Protein AF-E9RUF6-F1 (afdb_monomer)

Radius of gyration: 11.42 Å; Cα contacts (8 Å, |Δi|>4): 41; chains: 1; bounding box: 22×20×34 Å

Secondary structure (DSSP, 8-state):
-HHHHHHTT--HHHHHHHHHHH---TTS-HHHHHHTSTT-HHHHHHHHHHHHHHHT-

Sequence (57 aa):
MVEMAKANGVNVYHYLTYLLEKLPDDSMSDNELDQLAPWNEKVKVEIERRAENSNQS

Mean predicted aligned error: 3.09 Å

Foldseek 3Di:
DQVQLVVLVFDSVLLVVVCVVVVDDPVDDPVRVVCSGNNNPVNRVVRVVVVVVVVVD

Solvent-accessible surface area (backbone atoms only — not comparable to full-atom values): 3419 Å² total; per-residue (Å²): 108,67,71,53,16,54,75,54,74,33,61,54,69,54,46,52,52,50,47,64,74,64,59,83,60,91,84,61,50,72,70,60,51,49,61,70,31,51,81,26,67,70,44,41,56,53,38,51,55,53,52,56,58,64,74,75,110

Structure (mmCIF, N/CA/C/O backbone):
data_AF-E9RUF6-F1
#
_entry.id   AF-E9RUF6-F1
#
loop_
_atom_site.group_PDB
_atom_site.id
_atom_site.type_symbol
_atom_site.label_atom_id
_atom_site.label_alt_id
_atom_site.label_comp_id
_atom_site.label_asym_id
_atom_site.label_entity_id
_atom_site.label_seq_id
_atom_site.pdbx_PDB_ins_code
_atom_site.Cartn_x
_atom_site.Cartn_y
_atom_site.Cartn_z
_atom_site.occupancy
_atom_site.B_iso_or_equiv
_atom_site.auth_seq_id
_atom_site.auth_comp_id
_atom_site.auth_asym_id
_atom_site.auth_atom_id
_atom_site.pdbx_PDB_model_num
ATOM 1 N N . MET A 1 1 ? -6.100 -0.607 -8.488 1.00 76.69 1 MET A N 1
ATOM 2 C CA . MET A 1 1 ? -5.447 -0.695 -7.161 1.00 76.69 1 MET A CA 1
ATOM 3 C C . MET A 1 1 ? -6.379 -0.329 -6.007 1.00 76.69 1 MET A C 1
ATOM 5 O O . MET A 1 1 ? -6.515 -1.142 -5.109 1.00 76.69 1 MET A O 1
ATOM 9 N N . VAL A 1 2 ? -7.086 0.811 -6.035 1.00 83.12 2 VAL A N 1
ATOM 10 C CA . VAL A 1 2 ? -8.000 1.227 -4.940 1.00 83.12 2 VAL A CA 1
ATOM 11 C C . VAL A 1 2 ? -9.132 0.230 -4.665 1.00 83.12 2 VAL A C 1
ATOM 13 O O . VAL A 1 2 ? -9.307 -0.206 -3.532 1.00 83.12 2 VAL A O 1
ATOM 16 N N . GLU A 1 3 ? -9.871 -0.180 -5.697 1.00 89.44 3 GLU A N 1
ATOM 17 C CA . GLU A 1 3 ? -10.945 -1.176 -5.536 1.00 89.44 3 GLU A CA 1
ATOM 18 C C . GLU A 1 3 ? -10.402 -2.550 -5.109 1.00 89.44 3 GLU A C 1
ATOM 20 O O . GLU A 1 3 ? -11.026 -3.253 -4.320 1.00 89.44 3 GLU A O 1
ATOM 25 N N . MET A 1 4 ? -9.179 -2.893 -5.533 1.00 91.00 4 MET A N 1
ATOM 26 C CA . MET A 1 4 ? -8.495 -4.113 -5.090 1.00 91.00 4 MET A CA 1
ATOM 27 C C . MET A 1 4 ? -8.105 -4.041 -3.611 1.00 91.00 4 MET A C 1
ATOM 29 O O . MET A 1 4 ? -8.188 -5.050 -2.920 1.00 91.00 4 MET A O 1
ATOM 33 N N . ALA A 1 5 ? -7.717 -2.864 -3.108 1.00 92.00 5 ALA A N 1
ATOM 34 C CA . ALA A 1 5 ? -7.428 -2.663 -1.692 1.00 92.00 5 ALA A CA 1
ATOM 35 C C . ALA A 1 5 ? -8.672 -2.917 -0.833 1.00 92.00 5 ALA A C 1
ATOM 37 O O . ALA A 1 5 ? -8.605 -3.708 0.105 1.00 92.00 5 ALA A O 1
ATOM 38 N N . LYS A 1 6 ? -9.829 -2.361 -1.227 1.00 92.44 6 LYS A N 1
ATOM 39 C CA . LYS A 1 6 ? -11.115 -2.648 -0.566 1.00 92.44 6 LYS A CA 1
ATOM 40 C C . LYS A 1 6 ? -11.444 -4.141 -0.584 1.00 92.44 6 LYS A C 1
ATOM 42 O O . LYS A 1 6 ? -11.777 -4.699 0.456 1.00 92.44 6 LYS A O 1
ATOM 47 N N . ALA A 1 7 ? -11.314 -4.793 -1.742 1.00 94.44 7 ALA A N 1
ATOM 48 C CA . ALA A 1 7 ? -11.596 -6.222 -1.889 1.00 94.44 7 ALA A CA 1
ATOM 49 C C . ALA A 1 7 ? -10.661 -7.119 -1.053 1.00 94.44 7 ALA A C 1
ATOM 51 O O . ALA A 1 7 ? -11.057 -8.209 -0.655 1.00 94.44 7 ALA A O 1
ATOM 52 N N . ASN A 1 8 ? -9.442 -6.654 -0.758 1.00 93.88 8 ASN A N 1
ATOM 53 C CA . ASN A 1 8 ? -8.466 -7.355 0.081 1.00 93.88 8 ASN A CA 1
ATOM 54 C C . ASN A 1 8 ? -8.553 -6.984 1.573 1.00 93.88 8 ASN A C 1
ATOM 56 O O . ASN A 1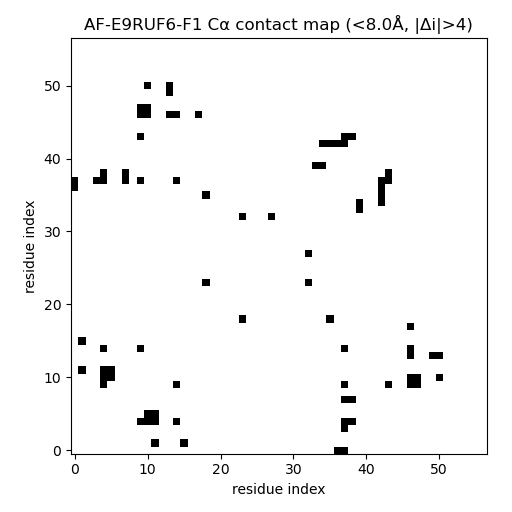 8 ? -7.691 -7.403 2.343 1.00 93.88 8 ASN A O 1
ATOM 60 N N . GLY A 1 9 ? -9.556 -6.200 1.989 1.00 93.75 9 GLY A N 1
ATOM 61 C CA . GLY A 1 9 ? -9.707 -5.762 3.382 1.00 93.75 9 GLY A CA 1
ATOM 62 C C . GLY A 1 9 ? -8.646 -4.756 3.838 1.00 93.75 9 GLY A C 1
ATOM 63 O O . GLY A 1 9 ? -8.477 -4.536 5.033 1.00 93.75 9 GLY A O 1
ATOM 64 N N . VAL A 1 10 ? -7.926 -4.134 2.904 1.00 96.62 10 VAL A N 1
ATOM 65 C CA . VAL A 1 10 ? -6.873 -3.160 3.198 1.00 96.62 10 VAL A CA 1
ATOM 66 C C . VAL A 1 10 ? -7.481 -1.766 3.325 1.00 96.62 10 VAL A C 1
ATOM 68 O O . VAL A 1 10 ? -8.257 -1.331 2.469 1.00 96.62 10 VAL A O 1
ATOM 71 N N . ASN A 1 11 ? -7.096 -1.028 4.371 1.00 96.50 11 ASN A N 1
ATOM 72 C CA . ASN A 1 11 ? -7.517 0.360 4.541 1.00 96.50 11 ASN A CA 1
ATOM 73 C C . ASN A 1 11 ? -7.047 1.215 3.351 1.00 96.50 11 ASN A C 1
ATOM 75 O O . ASN A 1 11 ? -5.852 1.427 3.142 1.00 96.50 11 ASN A O 1
ATOM 79 N N . VAL A 1 12 ? -8.011 1.726 2.582 1.00 96.00 12 VAL A N 1
ATOM 80 C CA . VAL A 1 12 ? -7.762 2.428 1.316 1.00 96.00 12 VAL A CA 1
ATOM 81 C C . VAL A 1 12 ? -6.922 3.685 1.495 1.00 96.00 12 VAL A C 1
ATOM 83 O O . VAL A 1 12 ? -6.033 3.933 0.686 1.00 96.00 12 VAL A O 1
ATOM 86 N N . TYR A 1 13 ? -7.202 4.478 2.531 1.00 96.00 13 TYR A N 1
ATOM 87 C CA . TYR A 1 13 ? -6.496 5.733 2.767 1.00 96.00 13 TYR A CA 1
ATOM 88 C C . TYR A 1 13 ? -5.015 5.470 3.040 1.00 96.00 13 TYR A C 1
ATOM 90 O O . TYR A 1 13 ? -4.151 5.979 2.330 1.00 96.00 13 TYR A O 1
ATOM 98 N N . HIS A 1 14 ? -4.718 4.599 4.006 1.00 97.19 14 HIS A N 1
ATOM 99 C CA . HIS A 1 14 ? -3.337 4.278 4.354 1.00 97.19 14 HIS A CA 1
ATOM 100 C C . HIS A 1 14 ? -2.600 3.557 3.222 1.00 97.19 14 HIS A C 1
ATOM 102 O O . HIS A 1 14 ? -1.405 3.785 3.045 1.00 97.19 14 HIS A O 1
ATOM 108 N N . TYR A 1 15 ? -3.299 2.743 2.425 1.00 97.06 15 TYR A N 1
ATOM 109 C CA . TYR A 1 15 ? -2.716 2.105 1.249 1.00 97.06 15 TYR A CA 1
ATOM 110 C C . TYR A 1 15 ? -2.351 3.105 0.148 1.00 97.06 15 TYR A C 1
ATOM 112 O O . TYR A 1 15 ? -1.269 3.018 -0.425 1.00 97.06 15 TYR A O 1
ATOM 120 N N . LEU A 1 16 ? -3.208 4.095 -0.119 1.00 95.88 16 LEU A N 1
ATOM 121 C CA . LEU A 1 16 ? -2.889 5.176 -1.052 1.00 95.88 16 LEU A CA 1
ATOM 122 C C . LEU A 1 16 ? -1.678 5.982 -0.578 1.00 95.88 16 LEU A C 1
ATOM 124 O O . LEU A 1 16 ? -0.766 6.217 -1.366 1.00 95.88 16 LEU A O 1
ATOM 128 N N . THR A 1 17 ? -1.628 6.339 0.706 1.00 96.19 17 THR A N 1
ATOM 129 C CA . THR A 1 17 ? -0.469 7.028 1.288 1.00 96.19 17 THR A CA 1
ATOM 130 C C . THR A 1 17 ? 0.806 6.193 1.160 1.00 96.19 17 THR A C 1
ATOM 132 O O . THR A 1 17 ? 1.837 6.712 0.747 1.00 96.19 17 THR A O 1
ATOM 135 N N . TYR A 1 18 ? 0.738 4.885 1.425 1.00 96.62 18 TYR A N 1
ATOM 136 C CA . TYR A 1 18 ? 1.867 3.970 1.240 1.00 96.62 18 TYR A CA 1
ATOM 137 C C . TYR A 1 18 ? 2.363 3.933 -0.212 1.00 96.62 18 TYR A C 1
ATOM 139 O O . TYR A 1 18 ? 3.564 4.019 -0.452 1.00 96.62 18 TYR A O 1
ATOM 147 N N . LEU A 1 19 ? 1.459 3.848 -1.193 1.00 95.56 19 LEU A N 1
ATOM 148 C CA . LEU A 1 19 ? 1.849 3.875 -2.605 1.00 95.56 19 LEU A CA 1
ATOM 149 C C . LEU A 1 19 ? 2.502 5.208 -2.988 1.00 95.56 19 LEU A C 1
ATOM 151 O O . LEU A 1 19 ? 3.498 5.207 -3.705 1.00 95.56 19 LEU A O 1
ATOM 155 N N . LEU A 1 20 ? 1.994 6.332 -2.475 1.00 95.62 20 LEU A N 1
ATOM 156 C CA . LEU A 1 20 ? 2.587 7.653 -2.703 1.00 95.62 20 LEU A CA 1
ATOM 157 C C . LEU A 1 20 ? 3.985 7.789 -2.086 1.00 95.62 20 LEU A C 1
ATOM 159 O O . LEU A 1 20 ? 4.821 8.486 -2.646 1.00 95.62 20 LEU A O 1
ATOM 163 N N . GLU A 1 21 ? 4.264 7.117 -0.968 1.00 96.56 21 GLU A N 1
ATOM 164 C CA . GLU A 1 21 ? 5.609 7.067 -0.376 1.00 96.56 21 GLU A CA 1
ATOM 165 C C . GLU A 1 21 ? 6.574 6.189 -1.180 1.00 96.56 21 GLU A C 1
ATOM 167 O O . GLU A 1 21 ? 7.772 6.466 -1.227 1.00 96.56 21 GLU A O 1
ATOM 172 N N . LYS A 1 22 ? 6.071 5.104 -1.781 1.00 94.38 22 LYS A N 1
ATOM 173 C CA . LYS A 1 22 ? 6.876 4.166 -2.578 1.00 94.38 22 LYS A CA 1
ATOM 174 C C . LYS A 1 22 ? 7.121 4.638 -4.006 1.00 94.38 22 LYS A C 1
ATOM 176 O O . LYS A 1 22 ? 8.073 4.160 -4.609 1.00 94.38 22 LYS A O 1
ATOM 181 N N . LEU A 1 23 ? 6.295 5.561 -4.503 1.00 94.88 23 LEU A N 1
ATOM 182 C CA . LEU A 1 23 ? 6.377 6.161 -5.837 1.00 94.88 23 LEU A CA 1
ATOM 183 C C . LEU A 1 23 ? 6.573 5.123 -6.951 1.00 94.88 23 LEU A C 1
ATOM 185 O O . LEU A 1 23 ? 7.573 5.186 -7.664 1.00 94.88 23 LEU A O 1
ATOM 189 N N . PRO A 1 24 ? 5.651 4.154 -7.111 1.00 92.50 24 PRO A N 1
ATOM 190 C CA . PRO A 1 24 ? 5.798 3.204 -8.185 1.00 92.50 24 PRO A CA 1
ATOM 191 C C . PRO A 1 24 ? 5.669 3.848 -9.560 1.00 92.50 24 PRO A C 1
ATOM 193 O O . PRO A 1 24 ? 4.745 4.626 -9.798 1.00 92.50 24 PRO A O 1
ATOM 196 N N . ASP A 1 25 ? 6.597 3.496 -10.446 1.00 93.94 25 ASP A N 1
ATOM 197 C CA . ASP A 1 25 ? 6.692 4.002 -11.811 1.00 93.94 25 ASP A CA 1
ATOM 198 C C . ASP A 1 25 ? 6.700 2.863 -12.845 1.00 93.94 25 ASP A C 1
ATOM 200 O O . ASP A 1 25 ? 6.583 1.682 -12.510 1.00 93.94 25 ASP A O 1
ATOM 204 N N . ASP A 1 26 ? 6.778 3.239 -14.118 1.00 93.56 26 ASP A N 1
ATOM 205 C CA . ASP A 1 26 ? 6.751 2.336 -15.267 1.00 93.56 26 ASP A CA 1
ATOM 206 C C . ASP A 1 26 ? 8.064 1.570 -15.492 1.00 93.56 26 ASP A C 1
ATOM 208 O O . ASP A 1 26 ? 8.108 0.678 -16.340 1.00 93.56 26 ASP A O 1
ATOM 212 N N . SER A 1 27 ? 9.123 1.883 -14.738 1.00 95.75 27 SER A N 1
ATOM 213 C CA . SER A 1 27 ? 10.407 1.184 -14.813 1.00 95.75 27 SER A CA 1
ATOM 214 C C . SER A 1 27 ? 10.467 -0.063 -13.925 1.00 95.75 27 SER A C 1
ATOM 216 O O . SER A 1 27 ? 11.309 -0.935 -14.153 1.00 95.75 27 SER A O 1
ATOM 218 N N . MET A 1 28 ? 9.572 -0.174 -12.937 1.00 95.94 28 MET A N 1
ATOM 219 C CA . MET A 1 28 ? 9.499 -1.337 -12.056 1.00 95.94 28 MET A CA 1
ATOM 220 C C . MET A 1 28 ? 8.972 -2.583 -12.766 1.00 95.94 28 MET A C 1
ATOM 222 O O . MET A 1 28 ? 8.027 -2.538 -13.551 1.00 95.94 28 MET A O 1
ATOM 226 N N . SER A 1 29 ? 9.553 -3.732 -12.424 1.00 96.69 29 SER A N 1
ATOM 227 C CA . SER A 1 29 ? 9.080 -5.029 -12.901 1.00 96.69 29 SER A CA 1
ATOM 228 C C . SER A 1 29 ? 7.760 -5.444 -12.245 1.00 96.69 29 SER A C 1
ATOM 230 O O . SER A 1 29 ? 7.446 -5.045 -11.121 1.00 96.69 29 SER A O 1
ATOM 232 N N . ASP A 1 30 ? 7.023 -6.348 -12.896 1.00 94.50 30 ASP A N 1
ATOM 233 C CA . ASP A 1 30 ? 5.787 -6.920 -12.344 1.00 94.50 30 ASP A CA 1
ATOM 234 C C . ASP A 1 30 ? 5.992 -7.535 -10.953 1.00 94.50 30 ASP A C 1
ATOM 236 O O . ASP A 1 30 ? 5.133 -7.416 -10.084 1.00 94.50 30 ASP A O 1
ATOM 240 N N . ASN A 1 31 ? 7.147 -8.164 -10.711 1.00 95.75 31 ASN A N 1
ATOM 241 C CA . ASN A 1 31 ? 7.451 -8.773 -9.419 1.00 95.75 31 ASN A CA 1
ATOM 242 C C . ASN A 1 31 ? 7.673 -7.720 -8.322 1.00 95.75 31 ASN A C 1
ATOM 244 O O . ASN A 1 31 ? 7.286 -7.944 -7.178 1.00 95.75 31 ASN A O 1
ATOM 248 N N . GLU A 1 32 ? 8.280 -6.579 -8.654 1.00 95.81 32 GLU A N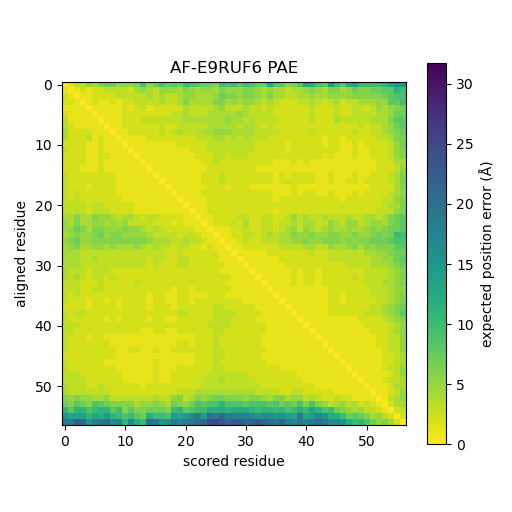 1
ATOM 249 C CA . GLU A 1 32 ? 8.433 -5.455 -7.723 1.00 95.81 32 GLU A CA 1
ATOM 250 C C . GLU A 1 32 ? 7.084 -4.789 -7.439 1.00 95.81 32 GLU A C 1
ATOM 252 O O . GLU A 1 32 ? 6.764 -4.526 -6.279 1.00 95.81 32 GLU A O 1
ATOM 257 N N . LEU A 1 33 ? 6.252 -4.607 -8.469 1.00 94.44 33 LEU A N 1
ATOM 258 C CA . LEU A 1 33 ? 4.886 -4.102 -8.318 1.00 94.44 33 LEU A CA 1
ATOM 259 C C . LEU A 1 33 ? 4.012 -5.036 -7.469 1.00 94.44 3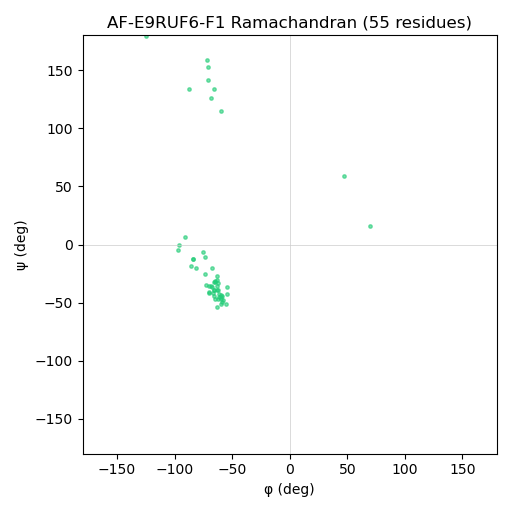3 LEU A C 1
ATOM 261 O O . LEU A 1 33 ? 3.246 -4.559 -6.629 1.00 94.44 33 LEU A O 1
ATOM 265 N N . ASP A 1 34 ? 4.153 -6.354 -7.622 1.00 94.94 34 ASP A N 1
ATOM 266 C CA . ASP A 1 34 ? 3.421 -7.347 -6.826 1.00 94.94 34 ASP A CA 1
ATOM 267 C C . ASP A 1 34 ? 3.779 -7.275 -5.330 1.00 94.94 34 ASP A C 1
ATOM 269 O O . ASP A 1 34 ? 2.924 -7.473 -4.463 1.00 94.94 34 ASP A O 1
ATOM 273 N N . GLN A 1 35 ? 5.012 -6.875 -4.989 1.00 96.56 35 GLN A N 1
ATOM 274 C CA . GLN A 1 35 ? 5.385 -6.629 -3.589 1.00 96.56 35 GLN A CA 1
ATOM 275 C C . GLN A 1 35 ? 4.669 -5.424 -2.968 1.00 96.56 35 GLN A C 1
ATOM 277 O O . GLN A 1 35 ? 4.589 -5.335 -1.743 1.00 96.56 35 GLN A O 1
ATOM 282 N N . LEU A 1 36 ? 4.142 -4.511 -3.787 1.00 96.50 36 LEU A N 1
ATOM 283 C CA . LEU A 1 36 ? 3.378 -3.338 -3.351 1.00 96.50 36 LEU A CA 1
ATOM 284 C C . LEU A 1 36 ? 1.862 -3.571 -3.411 1.00 96.50 36 LEU A C 1
ATOM 286 O O . LEU A 1 36 ? 1.078 -2.698 -3.021 1.00 96.50 36 LEU A O 1
ATOM 290 N N . ALA A 1 37 ? 1.427 -4.721 -3.920 1.00 95.88 37 ALA A N 1
ATOM 291 C CA . ALA A 1 37 ? 0.025 -5.020 -4.135 1.00 95.88 37 ALA A CA 1
ATOM 292 C C . ALA A 1 37 ? -0.735 -5.241 -2.814 1.00 95.88 37 ALA A C 1
ATOM 294 O O . ALA A 1 37 ? -0.161 -5.685 -1.818 1.00 95.88 37 ALA A O 1
ATOM 295 N N . PRO A 1 38 ? -2.054 -4.983 -2.779 1.00 96.31 38 PRO A N 1
ATOM 296 C CA . PRO A 1 38 ? -2.817 -5.043 -1.534 1.00 96.31 38 PRO A CA 1
ATOM 297 C C . PRO A 1 38 ? -3.073 -6.479 -1.041 1.00 96.31 38 PRO A C 1
ATOM 299 O O . PRO A 1 38 ? -3.537 -6.665 0.081 1.00 96.31 38 PRO A O 1
ATOM 302 N N . TRP A 1 39 ? -2.793 -7.505 -1.851 1.00 95.44 39 TRP A N 1
ATOM 303 C CA . TRP A 1 39 ? -2.821 -8.907 -1.418 1.00 95.44 39 TRP A CA 1
ATOM 304 C C . TRP A 1 39 ? -1.520 -9.353 -0.744 1.00 95.44 39 TRP A C 1
ATOM 306 O O . TRP A 1 39 ? -1.511 -10.409 -0.113 1.00 95.44 39 TRP A O 1
ATOM 316 N N . ASN A 1 40 ? -0.445 -8.566 -0.846 1.00 96.88 40 ASN A N 1
ATOM 317 C CA . ASN A 1 40 ? 0.827 -8.886 -0.217 1.00 96.88 40 ASN A CA 1
ATOM 318 C C . ASN A 1 40 ? 0.711 -8.791 1.312 1.00 96.88 40 ASN A C 1
ATOM 320 O O . ASN A 1 40 ? 0.330 -7.756 1.860 1.00 96.88 40 ASN A O 1
ATOM 324 N N . GLU A 1 41 ? 1.080 -9.863 2.010 1.00 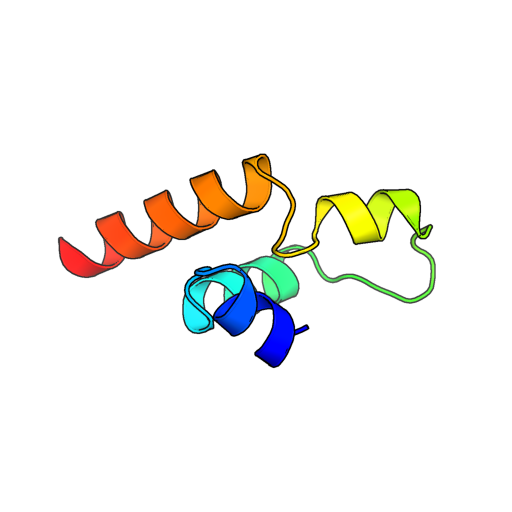97.19 41 GLU A N 1
ATOM 325 C CA . GLU A 1 41 ? 0.897 -9.957 3.461 1.00 97.19 41 GLU A CA 1
AT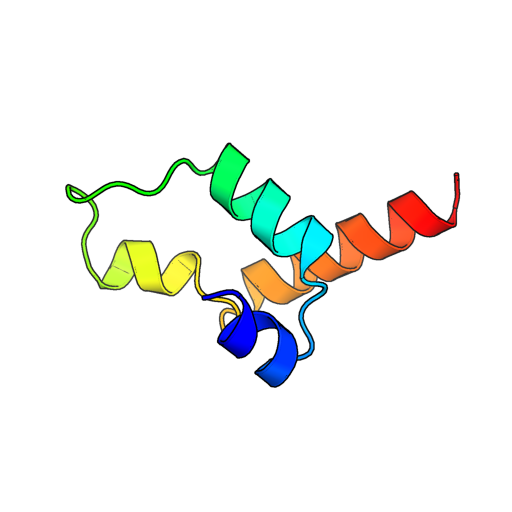OM 326 C C . GLU A 1 41 ? 1.697 -8.899 4.234 1.00 97.19 41 GLU A C 1
ATOM 328 O O . GLU A 1 41 ? 1.211 -8.330 5.208 1.00 97.19 41 GLU A O 1
ATOM 333 N N . LYS A 1 42 ? 2.902 -8.552 3.765 1.00 97.56 42 LYS A N 1
ATOM 334 C CA . LYS A 1 42 ? 3.719 -7.511 4.409 1.00 97.56 42 LYS A CA 1
ATOM 335 C C . LYS A 1 42 ? 3.084 -6.134 4.263 1.00 97.56 42 LYS A C 1
ATOM 337 O O . LYS A 1 42 ? 3.158 -5.326 5.186 1.00 97.56 42 LYS A O 1
ATOM 342 N N . VAL A 1 43 ? 2.460 -5.873 3.114 1.00 97.19 43 VAL A N 1
ATOM 343 C CA . VAL A 1 43 ? 1.708 -4.636 2.880 1.00 97.19 43 VAL A CA 1
ATOM 344 C C . VAL A 1 43 ? 0.506 -4.585 3.816 1.00 97.19 43 VAL A C 1
ATOM 346 O O . VAL A 1 43 ? 0.323 -3.575 4.486 1.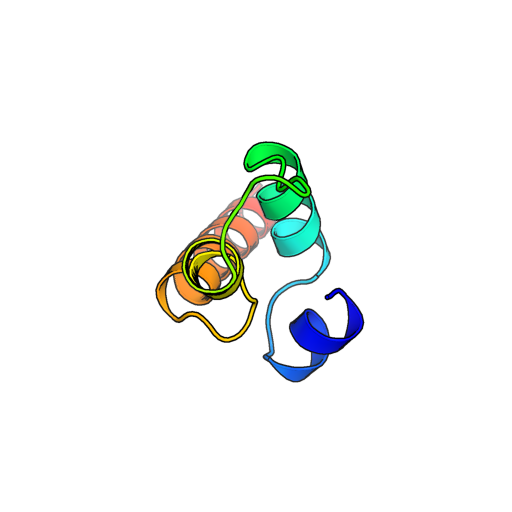00 97.19 43 VAL A O 1
ATOM 349 N N . LYS A 1 44 ? -0.270 -5.670 3.935 1.00 97.44 44 LYS A N 1
ATOM 350 C CA . LYS A 1 44 ? -1.427 -5.730 4.844 1.00 97.44 44 LYS A CA 1
ATOM 351 C C . LYS A 1 44 ? -1.048 -5.394 6.285 1.00 97.44 44 LYS A C 1
ATOM 353 O O . LYS A 1 44 ? -1.645 -4.485 6.855 1.00 97.44 44 LYS A O 1
ATOM 358 N N . VAL A 1 45 ? -0.010 -6.045 6.816 1.00 98.00 45 VAL A N 1
ATOM 359 C CA . VAL A 1 45 ? 0.491 -5.805 8.181 1.00 98.00 45 VAL A CA 1
ATOM 360 C C . VAL A 1 45 ? 0.927 -4.350 8.378 1.00 98.00 45 VAL A C 1
ATOM 362 O O . VAL A 1 45 ? 0.583 -3.727 9.380 1.00 98.00 45 VAL A O 1
ATOM 365 N N . GLU A 1 46 ? 1.658 -3.766 7.423 1.00 97.81 46 GLU A N 1
ATOM 366 C CA . GLU A 1 46 ? 2.087 -2.365 7.531 1.00 97.81 46 GLU A CA 1
ATOM 367 C C . GLU A 1 46 ? 0.901 -1.391 7.489 1.00 97.81 46 GLU A C 1
ATOM 369 O O . GLU A 1 46 ? 0.885 -0.402 8.225 1.00 97.81 46 GLU A O 1
ATOM 374 N N . ILE A 1 47 ? -0.106 -1.658 6.655 1.00 97.56 47 ILE A N 1
ATOM 375 C CA . ILE A 1 47 ? -1.299 -0.812 6.566 1.00 97.56 47 ILE A CA 1
ATOM 376 C C . ILE A 1 47 ? -2.169 -0.918 7.823 1.00 97.56 47 ILE A C 1
ATOM 378 O O . ILE A 1 47 ? -2.650 0.109 8.304 1.00 97.56 47 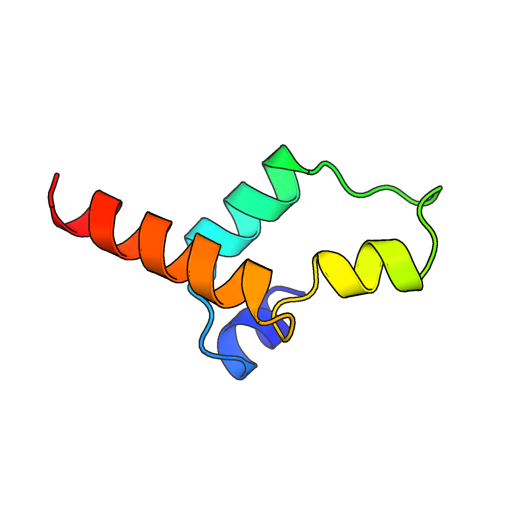ILE A O 1
ATOM 382 N N . GLU A 1 48 ? -2.344 -2.118 8.375 1.00 97.12 48 GLU A N 1
ATOM 383 C CA . GLU A 1 48 ? -3.061 -2.334 9.636 1.00 97.12 48 GLU A CA 1
ATOM 384 C C . GLU A 1 48 ? -2.393 -1.562 10.777 1.00 97.12 48 GLU A C 1
ATOM 386 O O . GLU A 1 48 ? -3.035 -0.729 11.420 1.00 97.12 48 GLU A O 1
ATOM 391 N N . ARG A 1 49 ? -1.068 -1.693 10.912 1.00 97.38 49 ARG A N 1
ATOM 392 C CA . ARG A 1 49 ? -0.277 -0.933 11.886 1.00 97.38 49 ARG A CA 1
ATOM 393 C C . ARG A 1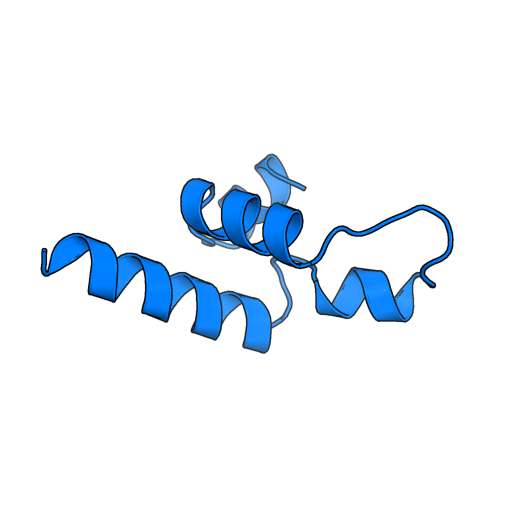 49 ? -0.484 0.581 11.748 1.00 97.38 49 ARG A C 1
ATOM 395 O O . ARG A 1 49 ? -0.595 1.294 12.744 1.00 97.38 49 ARG A O 1
ATOM 402 N N . ARG A 1 50 ? -0.515 1.124 10.525 1.00 96.19 50 ARG A N 1
ATOM 403 C CA . ARG A 1 50 ? -0.762 2.566 10.288 1.00 96.19 50 ARG A CA 1
ATOM 404 C C . ARG A 1 50 ? -2.173 2.992 10.697 1.00 96.19 50 ARG A C 1
ATOM 406 O O . ARG A 1 50 ? -2.334 4.077 11.260 1.00 96.19 50 ARG A O 1
ATOM 413 N N . ALA A 1 51 ? -3.166 2.150 10.426 1.00 94.88 51 ALA A N 1
ATOM 414 C CA . ALA A 1 51 ? -4.554 2.411 10.784 1.00 94.88 51 ALA A CA 1
ATOM 415 C C . ALA A 1 51 ? -4.749 2.428 12.307 1.00 94.88 51 ALA A C 1
ATOM 417 O O . ALA A 1 51 ? -5.366 3.351 12.832 1.00 94.88 51 ALA A O 1
ATOM 418 N N . GLU A 1 52 ? -4.158 1.471 13.024 1.00 95.06 52 GLU A N 1
ATOM 419 C CA . GLU A 1 52 ? -4.207 1.409 14.490 1.00 95.06 52 GLU A CA 1
ATOM 420 C C . GLU A 1 52 ? -3.601 2.655 15.146 1.00 95.06 52 GLU A C 1
ATOM 422 O O . GLU A 1 52 ? -4.241 3.275 15.993 1.00 95.06 52 GLU A O 1
ATOM 427 N N . ASN A 1 53 ? -2.415 3.084 14.696 1.00 92.69 53 ASN A N 1
ATOM 428 C CA . ASN A 1 53 ? -1.754 4.281 15.234 1.00 92.69 53 ASN A CA 1
ATOM 429 C C . ASN A 1 53 ? -2.576 5.563 15.013 1.00 92.69 53 ASN A C 1
ATOM 431 O O . ASN A 1 53 ? -2.561 6.467 15.847 1.00 92.69 53 ASN A O 1
ATOM 435 N N . SER A 1 54 ? -3.309 5.641 13.899 1.00 87.88 54 SER A N 1
ATOM 436 C CA . SER A 1 54 ? -4.145 6.804 13.572 1.00 87.88 54 SER A CA 1
ATOM 437 C C . SER A 1 54 ? -5.410 6.879 14.432 1.00 87.88 54 SER A C 1
ATOM 439 O O . SER A 1 54 ? -5.930 7.965 14.646 1.00 87.88 54 SER A O 1
ATOM 441 N N . ASN A 1 55 ? -5.882 5.741 14.951 1.00 79.50 55 ASN A N 1
ATOM 442 C CA . ASN A 1 55 ? -7.054 5.658 15.830 1.00 79.50 55 ASN A CA 1
ATOM 443 C C . ASN A 1 55 ? -6.729 5.931 17.309 1.00 79.50 55 ASN A C 1
ATOM 445 O O . ASN A 1 55 ? -7.642 6.071 18.120 1.00 79.50 55 ASN A O 1
ATOM 449 N N . GLN A 1 56 ? -5.445 5.951 17.674 1.00 70.31 56 GLN A N 1
ATOM 450 C CA . GLN A 1 56 ? -4.969 6.225 19.035 1.00 70.31 56 GLN A CA 1
ATOM 451 C C . GLN A 1 56 ? -4.558 7.693 19.253 1.00 70.31 56 GLN A C 1
ATOM 453 O O . GLN A 1 56 ? -4.121 8.037 20.352 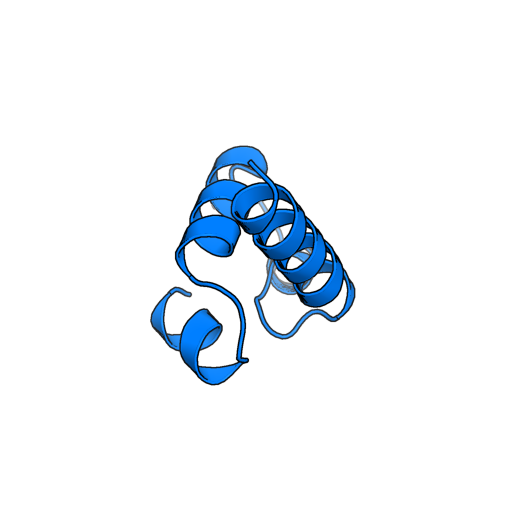1.00 70.31 56 GLN A O 1
ATOM 458 N N . SER A 1 57 ? -4.673 8.529 18.216 1.00 56.03 57 SER A N 1
ATOM 459 C CA . SER A 1 57 ? -4.354 9.966 18.220 1.00 56.03 57 SER A CA 1
ATOM 460 C C . SER A 1 57 ? -5.615 10.810 18.384 1.00 56.03 57 SER A C 1
ATOM 462 O O . SER A 1 57 ? -5.521 11.868 19.044 1.00 56.03 57 SER A O 1
#

pLDDT: mean 93.39, std 7.16, range [56.03, 98.0]